Protein AF-A0A1G5LUY1-F1 (afdb_monomer)

Sequence (85 aa):
MDVERPLPREVKVIDSASLFRLEERAGDLGLSQRLDLTWVRANVAPGGTHYLWPALRHTLSHRPEVPDHVRWELLITLRTGDLVV

Radius of gyration: 14.48 Å; Cα contacts (8 Å, |Δi|>4): 119; chains: 1; bounding box: 36×26×38 Å

Foldseek 3Di:
DPPQPDFDPDKDKDALVVVLVVQVVCVVVVHDDPDHSVRSVVWAQNGDIKIKGFDDWDDDPVCNVDDTDTDIDMWGQTNVRDIDD

Nearest PDB structures (foldseek):
  7lxt-assembly1_J  TM=4.148E-01  e=9.995E+00  Plasmodium falciparum 3D7
  4gda-assembly1_B-2  TM=2.229E-01  e=6.838E+00  Streptomyces avidinii

pLDDT: mean 89.34, std 9.5, range [39.88, 97.88]

Solvent-accessible surface area (backbone atoms only — not comparable to full-atom values): 5222 Å² total; per-residue (Å²): 131,83,75,81,75,74,75,71,90,62,72,46,78,41,47,40,71,56,49,51,53,50,48,52,51,33,56,78,68,70,47,95,70,94,66,56,62,67,58,48,70,71,43,43,18,81,88,25,66,28,40,35,38,63,71,49,77,47,72,47,88,92,41,78,88,52,72,77,42,72,43,65,45,51,41,41,32,27,65,88,70,49,78,47,113

Mean predicted aligned error: 4.8 Å

Structure (mmCIF, N/CA/C/O backbone):
data_AF-A0A1G5LUY1-F1
#
_entry.id   AF-A0A1G5LUY1-F1
#
loop_
_atom_site.group_PDB
_atom_site.id
_atom_site.type_symbol
_atom_site.label_atom_id
_atom_site.label_alt_id
_atom_site.label_comp_id
_atom_site.label_asym_id
_atom_site.label_entity_id
_atom_site.label_seq_id
_atom_site.pdbx_PDB_ins_code
_atom_site.Cartn_x
_atom_site.Cartn_y
_atom_site.Cartn_z
_atom_site.occupancy
_atom_site.B_iso_or_equiv
_atom_site.auth_seq_id
_atom_site.auth_comp_id
_atom_site.auth_asym_id
_atom_site.auth_atom_id
_atom_site.pdbx_PDB_model_num
ATOM 1 N N . MET A 1 1 ? 23.830 11.248 -19.733 1.00 39.88 1 MET A N 1
ATOM 2 C CA . MET A 1 1 ? 23.626 11.459 -18.289 1.00 39.88 1 MET A CA 1
ATOM 3 C C . MET A 1 1 ? 22.128 11.539 -18.086 1.00 39.88 1 MET A C 1
ATOM 5 O O . MET A 1 1 ? 21.562 12.598 -18.326 1.00 39.88 1 MET A O 1
ATOM 9 N N . ASP A 1 2 ? 21.476 10.414 -17.788 1.00 52.88 2 ASP A N 1
ATOM 10 C CA . ASP A 1 2 ? 20.078 10.456 -17.357 1.00 52.88 2 ASP A CA 1
ATOM 11 C C . ASP A 1 2 ? 20.045 11.228 -16.043 1.00 52.88 2 ASP A C 1
ATOM 13 O O . ASP A 1 2 ? 20.691 10.843 -15.070 1.00 52.88 2 ASP A O 1
ATOM 17 N N . VAL A 1 3 ? 19.377 12.377 -16.046 1.00 56.34 3 VAL A N 1
ATOM 18 C CA . VAL A 1 3 ? 19.117 13.116 -14.815 1.00 56.34 3 VAL A CA 1
ATOM 19 C C . VAL A 1 3 ? 18.250 12.197 -13.970 1.00 56.34 3 VAL A C 1
ATOM 21 O O . VAL A 1 3 ? 17.119 11.896 -14.354 1.00 56.34 3 VAL A O 1
ATOM 24 N N . GLU A 1 4 ? 18.795 11.715 -12.857 1.00 68.81 4 GLU A N 1
ATOM 25 C CA . GLU A 1 4 ? 18.080 10.868 -11.913 1.00 68.81 4 GLU A CA 1
ATOM 26 C C . GLU A 1 4 ? 16.828 11.631 -11.458 1.00 68.81 4 GLU A C 1
ATOM 28 O O . GLU A 1 4 ? 16.894 12.603 -10.703 1.00 68.81 4 GLU A O 1
ATOM 33 N N . ARG A 1 5 ? 15.672 11.281 -12.038 1.00 77.44 5 ARG A N 1
ATOM 34 C CA . ARG A 1 5 ? 14.427 12.006 -11.784 1.00 77.44 5 ARG A CA 1
ATOM 35 C C . ARG A 1 5 ? 14.053 11.774 -10.324 1.00 77.44 5 ARG A C 1
ATOM 37 O O . ARG A 1 5 ? 13.804 10.612 -9.975 1.00 77.44 5 ARG A O 1
ATOM 44 N N . PRO A 1 6 ? 13.959 12.833 -9.497 1.00 85.06 6 PRO A N 1
ATOM 45 C CA . PRO A 1 6 ? 13.711 12.670 -8.076 1.00 85.06 6 PRO A CA 1
ATOM 46 C C . PRO A 1 6 ? 12.405 11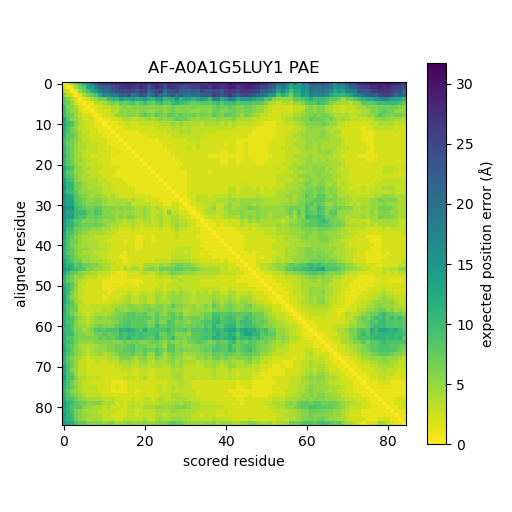.909 -7.846 1.00 85.06 6 PRO A C 1
ATOM 48 O O . PRO A 1 6 ? 11.483 11.932 -8.676 1.00 85.06 6 PRO A O 1
ATOM 51 N N . LEU A 1 7 ? 12.342 11.194 -6.725 1.00 89.56 7 LEU A N 1
ATOM 52 C CA . LEU A 1 7 ? 11.084 10.622 -6.271 1.00 89.56 7 LEU A CA 1
ATOM 53 C C . LEU A 1 7 ? 10.093 11.754 -5.967 1.00 89.56 7 LEU A C 1
ATOM 55 O O . LEU A 1 7 ? 10.516 12.839 -5.547 1.00 89.56 7 LEU A O 1
ATOM 59 N N . PRO A 1 8 ? 8.786 11.509 -6.157 1.00 89.88 8 PRO A N 1
ATOM 60 C CA . PRO A 1 8 ? 7.761 12.368 -5.580 1.00 89.88 8 PRO A CA 1
ATOM 61 C C . PRO A 1 8 ? 8.038 12.574 -4.081 1.00 89.88 8 PRO A C 1
ATOM 63 O O . PRO A 1 8 ? 8.626 11.713 -3.426 1.00 89.88 8 PRO A O 1
ATOM 66 N N . ARG A 1 9 ? 7.656 13.723 -3.530 1.00 89.50 9 ARG A N 1
ATOM 67 C CA . ARG A 1 9 ? 7.814 14.012 -2.089 1.00 89.50 9 ARG A CA 1
ATOM 68 C C . ARG A 1 9 ? 6.499 13.864 -1.328 1.00 89.50 9 ARG A C 1
ATOM 70 O O . ARG A 1 9 ? 6.431 14.139 -0.135 1.00 89.50 9 ARG A O 1
ATOM 77 N N . GLU A 1 10 ? 5.454 13.450 -2.029 1.00 93.00 10 GLU A N 1
ATOM 78 C CA . GLU A 1 10 ? 4.100 13.335 -1.531 1.00 93.00 10 GLU A CA 1
ATOM 79 C C . GLU A 1 10 ? 3.840 11.945 -0.951 1.00 93.00 10 GLU A C 1
ATOM 81 O O . GLU A 1 10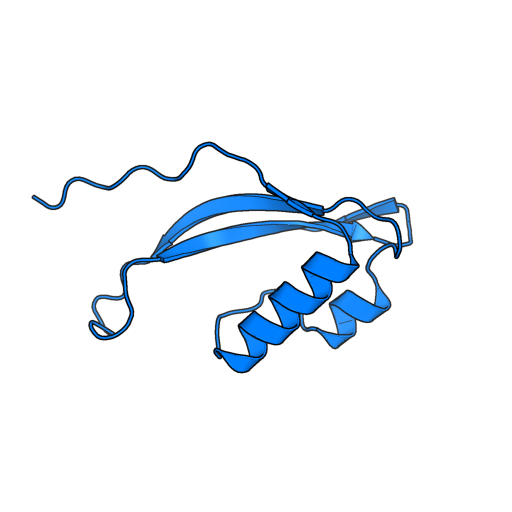 ? 4.072 10.922 -1.599 1.00 93.00 10 GLU A O 1
ATOM 86 N N . VAL A 1 11 ? 3.266 11.923 0.250 1.00 94.31 11 VAL A N 1
ATOM 87 C CA . VAL A 1 11 ? 2.596 10.740 0.792 1.00 94.31 11 VAL A CA 1
ATOM 88 C C . VAL A 1 11 ? 1.147 10.772 0.329 1.00 94.31 11 VAL A C 1
ATOM 90 O O . VAL A 1 11 ? 0.464 11.790 0.460 1.00 94.31 11 VAL A O 1
ATOM 93 N N . LYS A 1 12 ? 0.662 9.653 -0.206 1.00 95.25 12 LYS A N 1
ATOM 94 C CA . LYS A 1 12 ? -0.750 9.486 -0.544 1.00 95.25 12 LYS A CA 1
ATOM 95 C C . LYS A 1 12 ? -1.463 8.804 0.605 1.00 95.25 12 LYS A C 1
ATOM 97 O O . LYS A 1 12 ? -0.970 7.823 1.151 1.00 95.25 12 LYS A O 1
ATOM 102 N N . VAL A 1 13 ? -2.636 9.319 0.932 1.00 97.00 13 VAL A N 1
ATOM 103 C CA . VAL A 1 13 ? -3.515 8.759 1.951 1.00 97.00 13 VAL A CA 1
ATOM 104 C C . VAL A 1 13 ? -4.719 8.164 1.243 1.00 97.00 13 VAL A C 1
ATOM 106 O O . VAL A 1 13 ? -5.333 8.842 0.419 1.00 97.00 13 VAL A O 1
ATOM 109 N N . ILE A 1 14 ? -5.035 6.905 1.529 1.00 96.75 14 ILE A N 1
ATOM 110 C CA . ILE A 1 14 ? -6.154 6.203 0.901 1.00 96.75 14 ILE A CA 1
ATOM 111 C C . ILE A 1 14 ? -6.990 5.448 1.932 1.00 96.75 14 ILE A C 1
ATOM 113 O O . ILE A 1 14 ? -6.483 5.005 2.963 1.00 96.75 14 ILE A O 1
ATOM 117 N N . ASP A 1 15 ? -8.272 5.285 1.617 1.00 97.31 15 ASP A N 1
ATOM 118 C CA . ASP A 1 15 ? -9.173 4.400 2.349 1.00 97.31 15 ASP A CA 1
ATOM 119 C C . ASP A 1 15 ? -9.008 2.935 1.911 1.00 97.31 15 ASP A C 1
ATOM 121 O O . ASP A 1 15 ? -8.361 2.612 0.906 1.00 97.31 15 ASP A O 1
ATOM 125 N N . SER A 1 16 ? -9.612 2.022 2.668 1.00 96.75 16 SER A N 1
ATOM 126 C CA . SER A 1 16 ? -9.531 0.582 2.408 1.00 96.75 16 SER A CA 1
ATOM 127 C C . SER A 1 16 ? -10.167 0.178 1.079 1.00 96.75 16 SER A C 1
ATOM 129 O O . SER A 1 16 ? -9.665 -0.715 0.401 1.00 96.75 16 SER A O 1
ATOM 131 N N . ALA A 1 17 ? -11.237 0.860 0.657 1.00 96.19 17 ALA A N 1
ATOM 132 C CA . ALA A 1 17 ? -11.870 0.601 -0.635 1.00 96.19 17 ALA A CA 1
ATOM 133 C C . ALA A 1 17 ? -10.919 0.914 -1.802 1.00 96.19 17 ALA A C 1
ATOM 135 O O . ALA A 1 17 ? -10.832 0.155 -2.768 1.00 96.19 17 ALA A O 1
ATOM 136 N N . SER A 1 18 ? -10.181 2.017 -1.710 1.00 96.06 18 SER A N 1
ATOM 137 C CA . SER A 1 18 ? -9.159 2.406 -2.678 1.00 96.06 18 SER A CA 1
ATOM 138 C C . SER A 1 18 ? -7.953 1.481 -2.623 1.00 96.06 18 SER A C 1
ATOM 140 O O . SER A 1 18 ? -7.436 1.129 -3.680 1.00 96.06 18 SER A O 1
ATOM 142 N N . LEU A 1 19 ? -7.556 1.025 -1.430 1.00 95.50 19 LEU A N 1
ATOM 143 C CA . LEU A 1 19 ? -6.499 0.027 -1.276 1.00 95.50 19 LEU A CA 1
ATOM 144 C C . LEU A 1 19 ? -6.859 -1.278 -1.997 1.00 95.50 19 LEU A C 1
ATOM 146 O O . LEU A 1 19 ? -6.075 -1.761 -2.806 1.00 95.50 19 LEU A O 1
ATOM 150 N N . PHE A 1 20 ? -8.066 -1.812 -1.794 1.00 95.06 20 PHE A N 1
ATOM 151 C CA . PHE A 1 20 ? -8.484 -3.051 -2.460 1.00 95.06 20 PHE A CA 1
ATOM 152 C C . PHE A 1 20 ? -8.499 -2.925 -3.984 1.00 95.06 20 PHE A C 1
ATOM 154 O O . PHE A 1 20 ? -8.073 -3.851 -4.668 1.00 95.06 20 PHE A O 1
ATOM 161 N N . ARG A 1 21 ? -8.949 -1.781 -4.517 1.00 95.19 21 ARG A N 1
ATOM 162 C CA . ARG A 1 21 ? -8.915 -1.515 -5.964 1.00 95.19 21 ARG A CA 1
ATOM 163 C C . ARG A 1 21 ? -7.490 -1.431 -6.505 1.00 95.19 21 ARG A C 1
ATOM 165 O O . ARG A 1 21 ? -7.240 -1.894 -7.612 1.00 95.19 21 ARG A O 1
ATOM 172 N N . LEU A 1 22 ? -6.567 -0.829 -5.752 1.00 92.50 22 LEU A N 1
ATOM 173 C CA . LEU A 1 22 ? -5.161 -0.744 -6.148 1.00 92.50 22 LEU A CA 1
ATOM 174 C C . LEU A 1 22 ? -4.508 -2.124 -6.186 1.00 92.50 22 LEU A C 1
ATOM 176 O O . LEU A 1 22 ? -3.841 -2.435 -7.168 1.00 92.50 22 LEU A O 1
ATOM 180 N N . GLU A 1 23 ? -4.738 -2.952 -5.169 1.00 92.94 23 GLU A N 1
ATOM 181 C CA . GLU A 1 23 ? -4.190 -4.310 -5.123 1.00 92.94 23 GLU A CA 1
ATOM 182 C C . GLU A 1 23 ? -4.805 -5.211 -6.204 1.00 92.94 23 GLU A C 1
ATOM 184 O O . GLU A 1 23 ? -4.093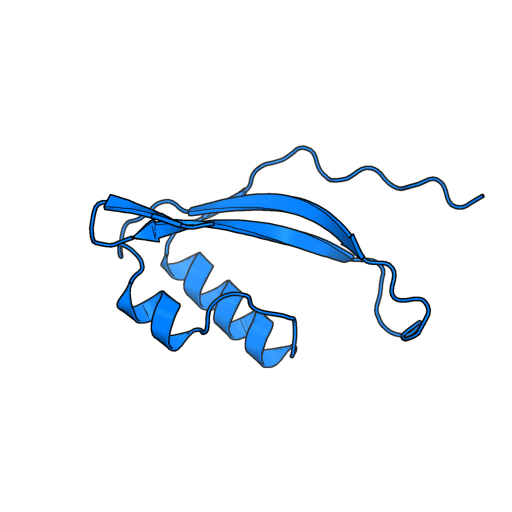 -5.928 -6.898 1.00 92.94 23 GLU A O 1
ATOM 189 N N . GLU A 1 24 ? -6.115 -5.143 -6.434 1.00 94.69 24 GLU A N 1
ATOM 190 C CA . GLU A 1 24 ? -6.745 -5.875 -7.541 1.00 94.69 24 GLU A CA 1
ATOM 191 C C . GLU A 1 24 ? -6.145 -5.461 -8.890 1.00 94.69 24 GLU A C 1
ATOM 193 O O . GLU A 1 24 ? -5.709 -6.306 -9.672 1.00 94.69 24 GLU A O 1
ATOM 198 N N . ARG A 1 25 ? -5.988 -4.149 -9.115 1.00 92.44 25 ARG A N 1
ATOM 199 C CA . ARG A 1 25 ? -5.394 -3.633 -10.348 1.00 92.44 25 ARG A CA 1
ATOM 200 C C . ARG A 1 25 ? -3.919 -4.004 -10.505 1.00 92.44 25 ARG A C 1
ATOM 202 O O . ARG A 1 25 ? -3.474 -4.221 -11.629 1.00 92.44 25 ARG A O 1
ATOM 209 N N . ALA A 1 26 ? -3.153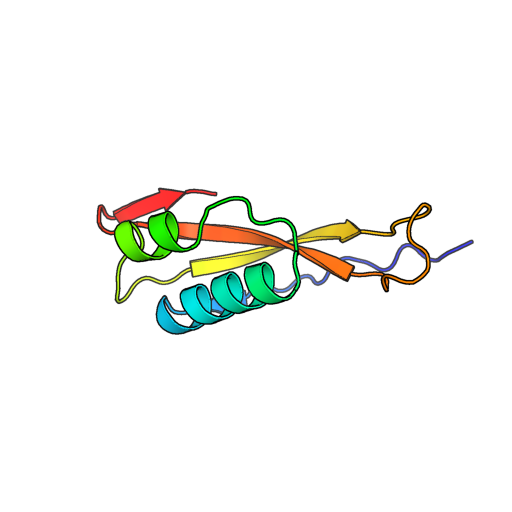 -4.043 -9.419 1.00 88.25 26 ALA A N 1
ATOM 210 C CA . ALA A 1 26 ? -1.760 -4.475 -9.452 1.00 88.25 26 ALA A CA 1
ATOM 211 C C . ALA A 1 26 ? -1.654 -5.951 -9.861 1.00 88.25 26 ALA A C 1
ATOM 213 O O . ALA A 1 26 ? -0.827 -6.275 -10.715 1.00 88.25 26 ALA A O 1
ATOM 214 N N . GLY A 1 27 ? -2.541 -6.801 -9.333 1.00 89.38 27 GLY A N 1
ATOM 215 C CA . GLY A 1 27 ? -2.664 -8.205 -9.721 1.00 89.38 27 GLY A CA 1
ATOM 216 C C . GLY A 1 27 ? -3.015 -8.379 -11.201 1.00 89.38 27 GLY A C 1
ATOM 217 O O . GLY A 1 27 ? -2.315 -9.101 -11.909 1.00 89.38 27 GLY A O 1
ATOM 218 N N . ASP A 1 28 ? -4.016 -7.646 -11.702 1.00 90.75 28 ASP A N 1
ATOM 219 C CA . ASP A 1 28 ? -4.404 -7.655 -13.126 1.00 90.75 28 ASP A CA 1
ATOM 220 C C . ASP A 1 28 ? -3.253 -7.262 -14.063 1.00 90.75 28 ASP A C 1
ATOM 222 O O . ASP A 1 28 ? -3.167 -7.724 -15.201 1.00 90.75 28 ASP A O 1
ATOM 226 N N . LEU A 1 29 ? -2.378 -6.366 -13.599 1.00 84.62 29 LEU A N 1
ATOM 227 C CA . LEU A 1 29 ? -1.219 -5.879 -14.346 1.00 84.62 29 LEU A CA 1
ATOM 228 C C . LEU A 1 29 ? 0.034 -6.749 -14.150 1.00 84.62 29 LEU A C 1
ATOM 230 O O . LEU A 1 29 ? 1.070 -6.448 -14.743 1.00 84.62 29 LEU A O 1
ATOM 234 N N . GLY A 1 30 ? -0.034 -7.799 -13.324 1.00 83.75 30 GLY A N 1
ATOM 235 C CA . GLY A 1 30 ? 1.111 -8.648 -12.989 1.00 83.75 30 GLY A CA 1
ATOM 236 C C . GLY A 1 30 ? 2.244 -7.893 -12.286 1.00 83.75 30 GLY A C 1
ATOM 237 O O . GLY A 1 30 ? 3.409 -8.276 -12.408 1.00 83.75 30 GLY A O 1
ATOM 238 N N . LEU A 1 31 ? 1.928 -6.791 -11.600 1.00 80.00 31 LEU A N 1
ATOM 239 C CA . LEU A 1 31 ? 2.906 -6.026 -10.833 1.00 80.00 31 LEU A CA 1
ATOM 240 C C . LEU A 1 31 ? 3.241 -6.760 -9.536 1.00 80.00 31 LEU A C 1
ATOM 242 O O . LEU A 1 31 ? 2.408 -7.452 -8.957 1.00 80.00 31 LEU A O 1
ATOM 246 N N . SER A 1 32 ? 4.468 -6.582 -9.054 1.00 79.12 32 SER A N 1
ATOM 247 C CA . SER A 1 32 ? 4.900 -7.185 -7.796 1.00 79.12 32 SER A CA 1
ATOM 248 C C . SER A 1 32 ? 4.078 -6.654 -6.621 1.00 79.12 32 SER A C 1
ATOM 250 O O . SER A 1 32 ? 4.186 -5.480 -6.266 1.00 79.12 32 SER A O 1
ATOM 252 N N . GLN A 1 33 ? 3.318 -7.541 -5.984 1.00 83.88 33 GLN A N 1
ATOM 253 C CA . GLN A 1 33 ? 2.591 -7.271 -4.746 1.00 83.88 33 GLN A CA 1
ATOM 254 C C . GLN A 1 33 ? 3.329 -7.901 -3.571 1.00 83.88 33 GLN A C 1
ATOM 256 O O . GLN A 1 33 ? 3.835 -9.020 -3.664 1.00 83.88 33 GLN A O 1
ATOM 261 N N . ARG A 1 34 ? 3.414 -7.174 -2.456 1.00 83.44 34 ARG A N 1
ATOM 262 C CA . ARG A 1 34 ? 4.029 -7.694 -1.225 1.00 83.44 34 ARG A CA 1
ATOM 263 C C . ARG A 1 34 ? 3.059 -8.576 -0.440 1.00 83.44 34 ARG A C 1
ATOM 265 O O . ARG A 1 34 ? 3.491 -9.525 0.205 1.00 83.44 34 ARG A O 1
ATOM 272 N N . LEU A 1 35 ? 1.775 -8.240 -0.483 1.00 87.81 35 LEU A N 1
ATOM 273 C CA . LEU A 1 35 ? 0.700 -8.933 0.212 1.00 87.81 35 LEU A CA 1
ATOM 274 C C . LEU A 1 35 ? -0.334 -9.354 -0.824 1.00 87.81 35 LEU A C 1
ATOM 276 O O . LEU A 1 35 ? -0.644 -8.584 -1.731 1.00 87.81 35 LEU A O 1
ATOM 280 N N . ASP A 1 36 ? -0.858 -10.568 -0.705 1.00 88.31 36 ASP A N 1
ATOM 281 C CA . ASP A 1 36 ? -1.902 -11.021 -1.614 1.00 88.31 36 ASP A CA 1
ATOM 282 C C . ASP A 1 36 ? -3.243 -10.335 -1.300 1.00 88.31 36 ASP A C 1
ATOM 284 O O . ASP A 1 36 ? -3.548 -9.989 -0.154 1.00 88.31 36 ASP A O 1
ATOM 288 N N . LEU A 1 37 ? -4.081 -10.160 -2.324 1.00 90.94 37 LEU A N 1
ATOM 289 C CA . LEU A 1 37 ? -5.368 -9.474 -2.191 1.00 90.94 37 LEU A CA 1
ATOM 290 C C . LEU A 1 37 ? -6.304 -10.136 -1.162 1.00 90.94 37 LEU A C 1
ATOM 292 O O . LEU A 1 37 ? -7.091 -9.443 -0.511 1.00 90.94 37 LEU A O 1
ATOM 296 N N . THR A 1 38 ? -6.231 -11.459 -0.993 1.00 94.00 38 THR A N 1
ATOM 297 C CA . THR A 1 38 ? -7.062 -12.189 -0.023 1.00 94.00 38 THR A CA 1
ATOM 298 C C . THR A 1 38 ? -6.638 -11.842 1.398 1.00 94.00 38 THR A C 1
ATOM 300 O O . THR A 1 38 ? -7.488 -11.529 2.235 1.00 94.00 38 THR A O 1
ATOM 303 N N . TRP A 1 39 ? -5.332 -11.804 1.660 1.00 94.38 39 TRP A N 1
ATOM 304 C CA . TRP A 1 39 ? -4.771 -11.353 2.926 1.00 94.38 39 TRP A CA 1
ATOM 305 C C . TRP A 1 39 ? -5.150 -9.904 3.219 1.00 94.38 39 TRP A C 1
ATOM 307 O O . TRP A 1 39 ? -5.609 -9.602 4.322 1.00 94.38 39 TRP A O 1
ATOM 317 N N . VAL A 1 40 ? -5.033 -9.014 2.231 1.00 94.56 40 VAL A N 1
ATOM 318 C CA . VAL A 1 40 ? -5.380 -7.595 2.392 1.00 94.56 40 VAL A CA 1
ATOM 319 C C . VAL A 1 40 ? -6.861 -7.451 2.766 1.00 94.56 40 VAL A C 1
ATOM 321 O O . VAL A 1 40 ? -7.184 -6.810 3.766 1.00 94.56 40 VAL A O 1
ATOM 324 N N . ARG A 1 41 ? -7.778 -8.121 2.058 1.00 94.88 41 ARG A N 1
ATOM 325 C CA . ARG A 1 41 ? -9.223 -8.091 2.371 1.00 94.88 41 ARG A CA 1
ATOM 326 C C . ARG A 1 41 ? -9.549 -8.656 3.761 1.00 94.88 41 ARG A C 1
ATOM 328 O O . ARG A 1 41 ? -10.451 -8.147 4.434 1.00 94.88 41 ARG A O 1
ATOM 335 N N . ALA A 1 42 ? -8.824 -9.682 4.203 1.00 96.62 42 ALA A N 1
ATOM 336 C CA . ALA A 1 42 ? -9.036 -10.299 5.509 1.00 96.62 42 ALA A CA 1
ATOM 337 C C . ALA A 1 42 ? -8.562 -9.408 6.672 1.00 96.62 42 ALA A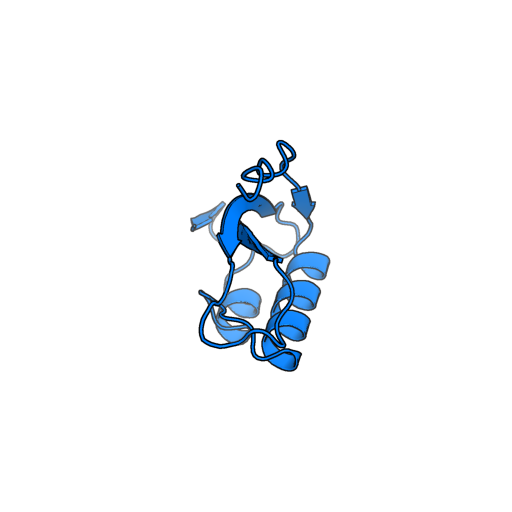 C 1
ATOM 339 O O . ALA A 1 42 ? -9.258 -9.304 7.684 1.00 96.62 42 ALA A O 1
ATOM 340 N N . ASN A 1 43 ? -7.421 -8.728 6.526 1.00 96.38 43 ASN A N 1
ATOM 341 C CA . ASN A 1 43 ? -6.718 -8.110 7.657 1.00 96.38 43 ASN A CA 1
ATOM 342 C C . ASN A 1 43 ? -6.875 -6.588 7.762 1.00 96.38 43 ASN A C 1
ATOM 344 O O . ASN A 1 43 ? -6.738 -6.042 8.857 1.00 96.38 43 ASN A O 1
ATOM 348 N N . VAL A 1 44 ? -7.179 -5.895 6.664 1.00 97.06 44 VAL A N 1
ATOM 349 C CA . VAL A 1 44 ? -7.310 -4.430 6.645 1.00 97.06 44 VAL A CA 1
ATOM 350 C C . VAL A 1 44 ? -8.498 -3.958 7.485 1.00 97.06 44 VAL A C 1
ATOM 352 O O . VAL A 1 44 ? -9.601 -4.507 7.390 1.00 97.06 44 VAL A O 1
ATOM 355 N N . ALA A 1 45 ? -8.294 -2.908 8.285 1.00 96.56 45 ALA A N 1
ATOM 356 C CA . ALA A 1 45 ? -9.377 -2.214 8.980 1.00 96.56 45 ALA A CA 1
ATOM 357 C C . ALA A 1 45 ? -10.354 -1.601 7.956 1.00 96.56 45 ALA A C 1
ATOM 359 O O . ALA A 1 45 ? -9.913 -0.748 7.205 1.00 96.56 45 ALA A O 1
ATOM 360 N N . PRO A 1 46 ? -11.659 -1.946 7.922 1.00 91.12 46 PRO A N 1
ATOM 361 C CA . PRO A 1 46 ? -12.584 -1.499 6.863 1.00 91.12 46 PRO A CA 1
ATOM 362 C C . PRO A 1 46 ? -12.775 0.018 6.717 1.00 91.12 46 PRO A C 1
ATOM 364 O O . PRO A 1 46 ? -13.139 0.485 5.643 1.00 91.12 46 PRO A O 1
ATOM 367 N N . GLY A 1 47 ? -12.576 0.770 7.803 1.00 93.06 47 GLY A N 1
ATOM 368 C CA . GLY A 1 47 ? -12.569 2.238 7.824 1.00 93.06 47 GLY A CA 1
ATOM 369 C C . GLY A 1 47 ? -11.176 2.805 8.094 1.00 93.06 47 GLY A C 1
ATOM 370 O O . GLY A 1 47 ? -11.055 3.887 8.662 1.00 93.06 47 GLY A O 1
ATOM 371 N N . GLY A 1 48 ? -10.136 2.024 7.799 1.00 93.50 48 GLY A N 1
ATOM 372 C CA . GLY A 1 48 ? -8.752 2.367 8.074 1.00 93.50 48 GLY A CA 1
ATOM 373 C C . GLY A 1 48 ? -8.202 3.390 7.091 1.00 93.50 48 GLY A C 1
ATOM 374 O O . GLY A 1 48 ? -8.601 3.459 5.927 1.00 93.50 48 GLY A O 1
ATOM 375 N N . THR A 1 49 ? -7.232 4.153 7.580 1.00 96.69 49 THR A N 1
ATOM 376 C CA . THR A 1 49 ? -6.400 5.029 6.760 1.00 96.69 49 THR A CA 1
ATOM 377 C C . THR A 1 49 ? -5.109 4.295 6.417 1.00 96.69 49 THR A C 1
ATOM 379 O O . THR A 1 49 ? -4.468 3.717 7.300 1.00 96.69 49 THR A O 1
ATOM 382 N N . HIS A 1 50 ? -4.721 4.316 5.146 1.00 96.62 50 HIS A N 1
ATOM 383 C CA . HIS A 1 50 ? -3.502 3.683 4.648 1.00 96.62 50 HIS A CA 1
ATOM 384 C C . HIS A 1 50 ? -2.632 4.715 3.947 1.00 96.62 50 HIS A C 1
ATOM 386 O O . HIS A 1 50 ? -3.139 5.670 3.352 1.00 96.62 50 HIS A O 1
ATOM 392 N N . TYR A 1 51 ? -1.321 4.518 4.014 1.00 95.81 51 TYR A N 1
ATOM 393 C CA . TYR A 1 51 ? -0.358 5.487 3.508 1.00 95.81 51 TYR A CA 1
ATOM 394 C C . TYR A 1 51 ? 0.514 4.850 2.449 1.00 95.81 51 TYR A C 1
ATOM 396 O O . TYR A 1 51 ? 1.007 3.744 2.641 1.00 95.81 51 TYR A O 1
ATOM 404 N N . LEU A 1 52 ? 0.724 5.569 1.353 1.00 94.25 52 LEU A N 1
ATOM 405 C CA . LEU A 1 52 ? 1.661 5.192 0.314 1.00 94.25 52 LEU A CA 1
ATOM 406 C C . LEU A 1 52 ? 2.742 6.253 0.214 1.00 94.25 52 LEU A C 1
ATOM 408 O O . LEU A 1 52 ? 2.429 7.434 0.040 1.00 94.25 52 LEU A O 1
ATOM 412 N N . TRP A 1 53 ? 4.001 5.835 0.255 1.00 93.94 53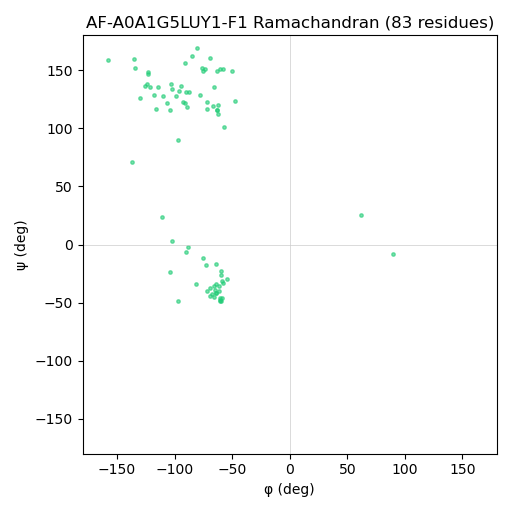 TRP A N 1
ATOM 413 C CA . TRP A 1 53 ? 5.143 6.707 -0.019 1.00 93.94 53 TRP A CA 1
ATOM 414 C C . TRP A 1 53 ? 5.984 6.141 -1.162 1.00 93.94 53 TRP A C 1
ATOM 416 O O . TRP A 1 53 ? 6.067 4.923 -1.341 1.00 93.94 53 TRP A O 1
ATOM 426 N N . PRO A 1 54 ? 6.591 7.014 -1.975 1.00 93.12 54 PRO A N 1
ATOM 427 C CA . PRO A 1 54 ? 7.467 6.579 -3.046 1.00 93.12 54 PRO A CA 1
ATOM 428 C C . PRO A 1 54 ? 8.766 6.048 -2.436 1.00 93.12 54 PRO A C 1
ATOM 430 O O . PRO A 1 54 ? 9.455 6.762 -1.712 1.00 93.12 54 PRO A O 1
ATOM 433 N N . ALA A 1 55 ? 9.098 4.795 -2.734 1.00 90.56 55 ALA A N 1
ATOM 4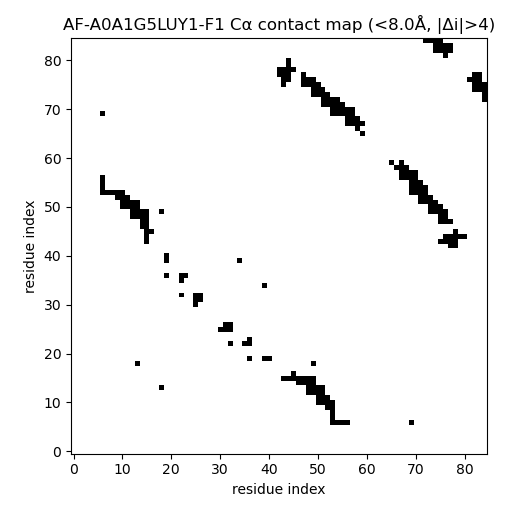34 C CA . ALA A 1 55 ? 10.266 4.123 -2.176 1.00 90.56 55 ALA A CA 1
ATOM 435 C C . ALA A 1 55 ? 11.464 4.184 -3.127 1.00 90.56 55 ALA A C 1
ATOM 437 O O . ALA A 1 55 ? 12.563 4.555 -2.725 1.00 90.56 55 ALA A O 1
ATOM 438 N N . LEU A 1 56 ? 11.255 3.842 -4.404 1.00 89.06 56 LEU A N 1
ATOM 439 C CA . LEU A 1 56 ? 12.315 3.868 -5.414 1.00 89.06 56 LEU A CA 1
ATOM 440 C C . LEU A 1 56 ? 11.764 3.974 -6.836 1.00 89.06 56 LEU A C 1
ATOM 442 O O . LEU A 1 56 ? 10.610 3.637 -7.107 1.00 89.06 56 LEU A O 1
ATOM 446 N N . ARG A 1 57 ? 12.608 4.433 -7.762 1.00 88.31 57 ARG A N 1
ATOM 447 C CA . ARG A 1 57 ? 12.315 4.455 -9.196 1.00 88.31 57 ARG A CA 1
ATOM 448 C C . ARG A 1 57 ? 12.858 3.174 -9.816 1.00 88.31 57 ARG A C 1
ATOM 450 O O . ARG A 1 57 ? 14.044 2.887 -9.703 1.00 88.31 57 ARG A O 1
ATOM 457 N N . HIS A 1 58 ? 11.987 2.404 -10.453 1.00 85.00 58 HIS A N 1
ATOM 458 C CA . HIS A 1 58 ? 12.377 1.238 -11.228 1.00 85.00 58 HIS A CA 1
ATOM 459 C C . HIS A 1 58 ? 12.613 1.640 -12.680 1.00 85.00 58 HIS A C 1
ATOM 461 O O . HIS A 1 58 ? 11.700 2.107 -13.362 1.00 85.00 58 HIS A O 1
ATOM 467 N N . THR A 1 59 ? 13.830 1.367 -13.139 1.00 85.19 59 THR A N 1
ATOM 468 C CA . THR A 1 59 ? 14.191 1.294 -14.554 1.00 85.19 59 THR A CA 1
ATOM 469 C C . THR A 1 59 ? 14.621 -0.142 -14.815 1.00 85.19 59 THR A C 1
ATOM 471 O O . THR A 1 59 ? 15.566 -0.644 -14.203 1.00 85.19 59 THR A O 1
ATOM 474 N N . LEU A 1 60 ? 13.882 -0.848 -15.669 1.00 82.62 60 LEU A N 1
ATOM 475 C CA . LEU A 1 60 ? 14.130 -2.258 -15.953 1.00 82.62 60 LEU A CA 1
ATOM 476 C C . LEU A 1 60 ? 14.967 -2.367 -17.226 1.00 82.62 60 LEU A C 1
ATOM 478 O O . LEU A 1 60 ? 14.436 -2.491 -18.323 1.00 82.62 60 LEU A O 1
ATOM 482 N N . SER A 1 61 ? 16.292 -2.362 -17.088 1.00 85.19 61 SER A N 1
ATOM 483 C CA . SER A 1 61 ? 17.214 -2.475 -18.232 1.00 85.19 61 SER A CA 1
ATOM 484 C C . SER A 1 61 ? 17.039 -3.769 -19.042 1.00 85.19 61 SER A C 1
ATOM 486 O O . SER A 1 61 ? 17.368 -3.801 -20.222 1.00 85.19 61 SER A O 1
ATOM 488 N N . HIS A 1 62 ? 16.474 -4.816 -18.435 1.00 84.94 62 HIS A N 1
ATOM 489 C CA . HIS A 1 62 ? 16.135 -6.083 -19.091 1.00 84.94 62 HIS A CA 1
ATOM 490 C C . HIS A 1 62 ? 14.711 -6.123 -19.681 1.00 84.94 62 HIS A C 1
ATOM 492 O O . HIS A 1 62 ? 14.365 -7.103 -20.335 1.00 84.94 62 HIS A O 1
ATOM 498 N N . ARG A 1 63 ? 13.884 -5.092 -19.446 1.00 83.38 63 ARG A N 1
ATOM 499 C CA . ARG A 1 63 ? 12.516 -4.948 -19.977 1.00 83.38 63 ARG A CA 1
ATOM 500 C C . ARG A 1 63 ? 12.268 -3.514 -20.460 1.00 83.38 63 ARG A C 1
ATOM 502 O O . ARG A 1 63 ? 11.538 -2.769 -19.802 1.00 83.38 63 ARG A O 1
ATOM 509 N N . PRO A 1 64 ? 12.888 -3.098 -21.579 1.00 84.75 64 PRO A N 1
ATOM 510 C CA . PRO A 1 64 ? 12.784 -1.729 -22.087 1.00 84.75 64 PRO A CA 1
ATOM 511 C C . PRO A 1 64 ? 11.360 -1.337 -22.516 1.00 84.75 64 PRO A C 1
ATOM 513 O O . PRO A 1 64 ? 11.069 -0.154 -22.665 1.00 84.7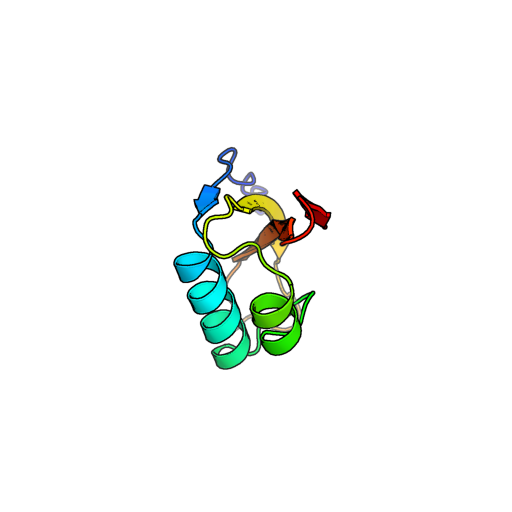5 64 PRO A O 1
ATOM 516 N N . GLU A 1 65 ? 10.464 -2.307 -22.711 1.00 85.75 65 GLU A N 1
ATOM 517 C CA . GLU A 1 65 ? 9.046 -2.080 -22.989 1.00 85.75 65 GLU A CA 1
ATOM 518 C C . GLU A 1 65 ? 8.252 -1.592 -21.768 1.00 85.75 65 GLU A C 1
ATOM 520 O O . GLU A 1 65 ? 7.154 -1.060 -21.924 1.00 85.75 65 GLU A O 1
ATOM 525 N N . VAL A 1 66 ? 8.787 -1.772 -20.556 1.00 80.88 66 VAL A N 1
ATOM 526 C CA . VAL A 1 66 ? 8.162 -1.301 -19.319 1.00 80.88 66 VAL A CA 1
ATOM 527 C C . VAL A 1 66 ? 8.648 0.122 -19.040 1.00 80.88 66 VAL A C 1
ATOM 529 O O . VAL A 1 66 ? 9.844 0.316 -18.815 1.00 80.88 66 VAL A O 1
ATOM 532 N N . PRO A 1 67 ? 7.753 1.126 -19.005 1.00 83.81 67 PRO A N 1
ATOM 533 C CA . PRO A 1 67 ? 8.156 2.491 -18.701 1.00 83.81 67 PRO A CA 1
ATOM 534 C C . PRO A 1 67 ? 8.782 2.613 -17.309 1.00 83.81 67 PRO A C 1
ATOM 536 O O . PRO A 1 67 ? 8.404 1.894 -16.374 1.00 83.81 67 PRO A O 1
ATOM 539 N N . ASP A 1 68 ? 9.681 3.590 -17.159 1.00 87.00 68 ASP A N 1
ATOM 540 C CA . ASP A 1 68 ? 10.148 4.046 -15.850 1.00 87.00 68 ASP A CA 1
ATOM 541 C C . ASP A 1 68 ? 8.948 4.275 -14.927 1.00 87.00 68 ASP A C 1
ATOM 543 O O . ASP A 1 68 ? 8.058 5.081 -15.220 1.00 87.00 68 ASP A O 1
ATOM 547 N N . HIS A 1 69 ? 8.939 3.606 -13.782 1.00 85.06 69 HIS A N 1
ATOM 548 C CA . HIS A 1 69 ? 7.849 3.713 -12.820 1.00 85.06 69 HIS A CA 1
ATOM 549 C C . HIS A 1 69 ? 8.385 3.864 -11.403 1.00 85.06 69 HIS A C 1
ATOM 551 O O . HIS A 1 69 ? 9.538 3.566 -11.101 1.00 85.06 69 HIS A O 1
ATOM 557 N N . VAL A 1 70 ? 7.540 4.383 -10.519 1.00 88.19 70 VAL A N 1
ATOM 558 C CA . VAL A 1 70 ? 7.861 4.517 -9.098 1.00 88.19 70 VAL A CA 1
ATOM 559 C C . VAL A 1 70 ? 7.226 3.352 -8.363 1.00 88.19 70 VAL A C 1
ATOM 561 O O . VAL A 1 70 ? 6.025 3.116 -8.494 1.00 88.19 70 VAL A O 1
ATOM 564 N N . ARG A 1 71 ? 8.028 2.645 -7.573 1.00 88.12 71 ARG A N 1
ATOM 565 C CA . ARG A 1 71 ? 7.529 1.716 -6.570 1.00 88.12 71 ARG A CA 1
ATOM 566 C C . ARG A 1 71 ? 7.068 2.506 -5.359 1.00 88.12 71 ARG A C 1
ATOM 568 O O . ARG A 1 71 ? 7.819 3.320 -4.822 1.00 88.12 71 ARG A O 1
ATOM 575 N N . TRP A 1 72 ? 5.844 2.229 -4.943 1.00 89.81 72 TRP A N 1
ATOM 576 C CA . TRP A 1 72 ? 5.265 2.767 -3.724 1.00 89.81 72 TRP A CA 1
ATOM 577 C C . TRP A 1 72 ? 5.306 1.686 -2.648 1.00 89.81 72 TRP A C 1
ATOM 579 O O . TRP A 1 72 ? 4.981 0.531 -2.921 1.00 89.81 72 TRP A O 1
ATOM 589 N N . GLU A 1 73 ? 5.742 2.054 -1.453 1.00 91.38 73 GLU A N 1
ATOM 590 C CA . GLU A 1 73 ? 5.567 1.244 -0.249 1.00 91.38 73 GLU A CA 1
ATOM 591 C C . GLU A 1 73 ? 4.263 1.629 0.441 1.00 91.38 73 GLU A C 1
ATOM 593 O O . GLU A 1 73 ? 3.739 2.722 0.220 1.00 91.38 73 GLU A O 1
ATOM 598 N N . LEU A 1 74 ? 3.724 0.703 1.232 1.00 93.06 74 LEU A N 1
ATOM 599 C CA . LEU A 1 74 ? 2.381 0.781 1.782 1.00 93.06 74 LEU A CA 1
ATOM 600 C C . LEU A 1 74 ? 2.419 0.529 3.290 1.00 93.06 74 LEU A C 1
ATOM 602 O O . LEU A 1 74 ? 2.899 -0.507 3.722 1.00 93.06 74 LEU A O 1
ATOM 606 N N . LEU A 1 75 ? 1.856 1.445 4.076 1.00 95.38 75 LEU A N 1
ATOM 607 C CA . LEU A 1 75 ? 1.596 1.272 5.506 1.00 95.38 75 LEU A CA 1
ATOM 608 C C . LEU A 1 75 ? 0.108 1.008 5.690 1.00 95.38 75 LEU A C 1
ATOM 610 O O . LEU A 1 75 ? -0.735 1.869 5.406 1.00 95.38 75 LEU A O 1
ATOM 614 N N . ILE A 1 76 ? -0.209 -0.184 6.176 1.00 96.31 76 ILE A N 1
ATOM 615 C CA . ILE A 1 76 ? -1.571 -0.677 6.314 1.00 96.31 76 ILE A CA 1
ATOM 616 C C . ILE A 1 76 ? -1.988 -0.684 7.781 1.00 96.31 76 ILE A C 1
ATOM 618 O O . ILE A 1 76 ? -1.406 -1.403 8.586 1.00 96.31 76 ILE A O 1
ATOM 622 N N . THR A 1 77 ? -3.069 0.033 8.092 1.00 97.88 77 THR A N 1
ATOM 623 C CA . THR A 1 77 ? -3.836 -0.145 9.330 1.00 97.88 77 THR A CA 1
ATOM 624 C C . THR A 1 77 ? -4.641 -1.445 9.311 1.00 97.88 77 THR A C 1
ATOM 626 O O . THR A 1 77 ? -5.551 -1.628 8.493 1.00 97.88 77 THR A O 1
ATOM 629 N N . LEU A 1 78 ? -4.320 -2.352 10.228 1.00 97.06 78 LEU A N 1
ATOM 630 C CA . LEU A 1 78 ? -5.002 -3.630 10.404 1.00 97.06 78 LEU A CA 1
ATOM 631 C C . LEU A 1 78 ? -6.238 -3.488 11.292 1.00 97.06 78 LEU A C 1
ATOM 633 O O . LEU A 1 78 ? -6.373 -2.539 12.062 1.00 97.06 78 LEU A O 1
ATOM 637 N N . ARG A 1 79 ? -7.140 -4.472 11.228 1.00 96.62 79 ARG A N 1
ATOM 638 C CA . ARG A 1 79 ? -8.338 -4.553 12.088 1.00 96.62 79 ARG A CA 1
ATOM 639 C C . ARG A 1 79 ? -8.019 -4.496 13.581 1.00 96.62 79 ARG A C 1
ATOM 641 O O . ARG A 1 79 ? -8.855 -4.038 14.350 1.00 96.62 79 ARG A O 1
ATOM 648 N N . THR A 1 80 ? -6.841 -4.969 13.978 1.00 95.94 80 THR A N 1
ATOM 649 C CA . THR A 1 80 ? -6.353 -4.945 15.363 1.00 95.94 80 THR A CA 1
ATOM 650 C C . THR A 1 80 ? -5.898 -3.555 15.814 1.00 95.94 80 THR A C 1
ATOM 652 O O . THR A 1 80 ? -5.694 -3.345 17.004 1.00 95.94 80 THR A O 1
ATOM 655 N N . GLY A 1 81 ? -5.758 -2.604 14.885 1.00 94.25 81 GLY A N 1
ATOM 656 C CA . GLY A 1 81 ? -5.130 -1.303 15.111 1.00 94.25 81 GLY A CA 1
ATOM 657 C C . GLY A 1 81 ? -3.621 -1.299 14.850 1.00 94.25 81 GLY A C 1
ATOM 658 O O . GLY A 1 81 ? -3.023 -0.226 14.820 1.00 94.25 81 GLY A O 1
ATOM 659 N N . ASP A 1 82 ? -3.016 -2.467 14.617 1.00 96.44 82 ASP A N 1
ATOM 660 C CA . ASP A 1 82 ? -1.596 -2.577 14.286 1.00 96.44 82 ASP A CA 1
ATOM 661 C C . ASP A 1 82 ? -1.291 -2.022 12.891 1.00 96.44 82 ASP A C 1
ATOM 663 O O . ASP A 1 82 ? -2.164 -1.918 12.023 1.00 96.44 82 ASP A O 1
ATOM 667 N N . LEU A 1 83 ? -0.016 -1.706 12.668 1.00 95.56 83 LEU A N 1
ATOM 668 C CA . LEU A 1 83 ? 0.496 -1.218 11.396 1.00 95.56 83 LEU A CA 1
ATOM 669 C C . LEU A 1 83 ? 1.465 -2.229 10.782 1.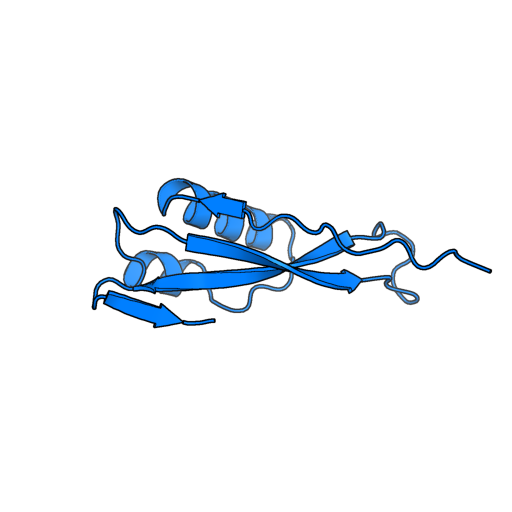00 95.56 83 LEU A C 1
ATOM 671 O O . LEU A 1 83 ? 2.360 -2.729 11.464 1.00 95.56 83 LEU A O 1
ATOM 675 N N . VAL A 1 84 ? 1.326 -2.485 9.480 1.00 93.75 84 VAL A N 1
ATOM 676 C CA . VAL A 1 84 ? 2.282 -3.291 8.705 1.00 93.75 84 VAL A CA 1
ATOM 677 C C . VAL A 1 84 ? 2.767 -2.520 7.480 1.00 93.75 84 VAL A C 1
ATOM 679 O O . VAL A 1 84 ? 1.968 -1.875 6.801 1.00 93.75 84 VAL A O 1
ATOM 682 N N . VAL A 1 85 ? 4.077 -2.589 7.229 1.00 89.31 85 VAL A N 1
ATOM 683 C CA . VAL A 1 85 ? 4.749 -2.141 5.994 1.00 89.31 85 VAL A CA 1
ATOM 684 C C . VAL A 1 85 ? 4.955 -3.341 5.093 1.00 89.31 85 VAL A C 1
ATOM 686 O O . VAL A 1 85 ? 5.395 -4.373 5.642 1.00 89.31 85 VAL A O 1
#

Secondary structure (DSSP, 8-state):
----PPPP-PPEEEEHHHHHHHHHHHHHTT---SS-HHHHHHHB-TT-EEEEEEEEEE--TT-TTSPPEEEEEEEEEBTTS-EE-